Protein AF-A0A1C1CFZ8-F1 (afdb_monomer_lite)

Foldseek 3Di:
DDPPCVVPPDPCVQLDADQDPDQVVDPPSASQQRCDRHVPDQGRQCDCSHVPVVLCPCPHVNVVPCCVVPELCHCPHVNVVLCDCPHVNNVVVCVSSVHDSPDDDPRD

pLDDT: mean 71.97, std 14.38, range [35.69, 91.81]

Secondary structure (DSSP, 8-state):
----GGGG----GGG--PPPS-GGG-SSS-HHHH---STT-SS-TTSTTSTTGGGSSTTSTTTHHHHHH-STTSTTSTTHHHHSTTSHHHHHHHHHTT--TT------

Sequence (108 aa):
MTPNITKGQTDTSKFTGEGPASKDAHPNKNPVQEYNPAPGAKAPVLSSDGAIGKQFTADGSIGSIPQSIGGPLDQNGVIGHAFKEDGAIGGTMNKVLGHTPGDKPTNG

Organism: NCBI:txid86049

Structure (mmCIF, N/CA/C/O backbone):
data_AF-A0A1C1CFZ8-F1
#
_entry.id   AF-A0A1C1CFZ8-F1
#
loop_
_atom_site.group_PDB
_atom_site.id
_atom_site.type_symbol
_atom_site.label_atom_id
_atom_site.label_alt_id
_atom_site.label_comp_id
_atom_site.label_asym_id
_atom_site.label_entity_id
_atom_site.label_seq_id
_atom_site.pdbx_PDB_ins_code
_atom_site.Cartn_x
_atom_site.Cartn_y
_atom_site.Cartn_z
_atom_site.occupancy
_atom_site.B_iso_or_equiv
_atom_site.auth_seq_id
_atom_site.auth_comp_id
_atom_site.auth_asym_id
_atom_site.auth_atom_id
_atom_site.pdbx_PDB_model_num
ATOM 1 N N . MET A 1 1 ? 7.221 -30.745 18.774 1.00 57.25 1 MET A N 1
ATOM 2 C CA . MET A 1 1 ? 7.949 -30.161 17.628 1.00 57.25 1 MET A CA 1
ATOM 3 C C . MET A 1 1 ? 7.898 -28.650 17.774 1.00 57.25 1 MET A C 1
ATOM 5 O O . MET A 1 1 ? 6.807 -28.102 17.729 1.00 57.25 1 MET A O 1
ATOM 9 N N . THR A 1 2 ? 9.020 -27.982 18.030 1.00 61.19 2 THR A N 1
ATOM 10 C CA . THR A 1 2 ? 9.096 -26.514 17.971 1.00 61.19 2 THR A CA 1
ATOM 11 C C . THR A 1 2 ? 9.385 -26.102 16.524 1.00 61.19 2 THR A C 1
ATOM 13 O O . THR A 1 2 ? 10.325 -26.637 15.929 1.00 61.19 2 THR A O 1
ATOM 16 N N . PRO A 1 3 ? 8.597 -25.203 15.907 1.00 59.00 3 PRO A N 1
ATOM 17 C CA . PRO A 1 3 ? 8.944 -24.674 14.596 1.00 59.00 3 PRO A CA 1
ATOM 18 C C . PRO A 1 3 ? 10.235 -23.859 14.725 1.00 59.00 3 PRO A C 1
ATOM 20 O O . PRO A 1 3 ? 10.346 -22.958 15.553 1.00 59.00 3 PRO A O 1
ATOM 23 N N . ASN A 1 4 ? 11.238 -24.211 13.924 1.00 63.09 4 ASN A N 1
ATOM 24 C CA . ASN A 1 4 ? 12.510 -23.502 13.878 1.00 63.09 4 ASN A CA 1
ATOM 25 C C . ASN A 1 4 ? 12.326 -22.217 13.049 1.00 63.09 4 ASN A C 1
ATOM 27 O O . ASN A 1 4 ? 12.495 -22.236 11.829 1.00 63.09 4 ASN A O 1
ATOM 31 N N . ILE A 1 5 ? 11.914 -21.126 13.705 1.00 69.50 5 ILE A N 1
ATOM 32 C CA . ILE A 1 5 ? 11.579 -19.833 13.070 1.00 69.50 5 ILE A CA 1
ATOM 33 C C . ILE A 1 5 ? 12.782 -19.220 12.327 1.00 69.50 5 ILE A C 1
ATOM 35 O O . ILE A 1 5 ? 12.615 -18.449 11.385 1.00 69.50 5 ILE A O 1
ATOM 39 N N . THR A 1 6 ? 14.006 -19.627 12.661 1.00 61.56 6 THR A N 1
ATOM 40 C CA . THR A 1 6 ? 15.247 -19.073 12.102 1.00 61.56 6 THR A CA 1
ATOM 41 C C . THR A 1 6 ? 15.469 -19.390 10.618 1.00 61.56 6 THR A C 1
ATOM 43 O O . THR A 1 6 ? 16.285 -18.737 9.977 1.00 61.56 6 THR A O 1
ATOM 46 N N . LYS A 1 7 ? 14.753 -20.361 10.029 1.00 59.19 7 LYS A N 1
ATOM 47 C CA . LYS A 1 7 ? 14.883 -20.688 8.591 1.00 59.19 7 LYS A CA 1
ATOM 48 C C . LYS A 1 7 ? 14.057 -19.787 7.667 1.00 59.19 7 LYS A C 1
ATOM 50 O O . LYS A 1 7 ? 14.195 -19.890 6.454 1.00 59.19 7 LYS A O 1
ATOM 55 N N . GLY A 1 8 ? 13.209 -18.922 8.222 1.00 63.69 8 GLY A N 1
ATOM 56 C CA . GLY A 1 8 ? 12.341 -18.027 7.455 1.00 63.69 8 GLY A CA 1
ATOM 57 C C . GLY A 1 8 ? 12.943 -16.657 7.155 1.00 63.69 8 GLY A C 1
ATOM 58 O O . GLY A 1 8 ? 12.194 -15.769 6.751 1.00 63.69 8 GLY A O 1
ATOM 59 N N . GLN A 1 9 ? 14.247 -16.441 7.388 1.00 57.84 9 GLN A N 1
ATOM 60 C CA . GLN A 1 9 ? 14.857 -15.144 7.105 1.00 57.84 9 GLN A CA 1
ATOM 61 C C . GLN A 1 9 ? 14.769 -14.884 5.598 1.00 57.84 9 GLN A C 1
ATOM 63 O O . GLN A 1 9 ? 15.498 -15.462 4.795 1.00 57.84 9 GLN A O 1
ATOM 68 N N . THR A 1 10 ? 13.807 -14.049 5.215 1.00 66.25 10 THR A N 1
ATOM 69 C CA . THR A 1 10 ? 13.636 -13.627 3.832 1.00 66.25 10 THR A CA 1
ATOM 70 C C . THR A 1 10 ? 14.832 -12.760 3.496 1.00 66.25 10 THR A C 1
ATOM 72 O O . THR A 1 10 ? 15.029 -11.717 4.111 1.00 66.25 10 THR A O 1
ATOM 75 N N . ASP A 1 11 ? 15.649 -13.205 2.548 1.00 70.94 11 ASP A N 1
ATOM 76 C CA . ASP A 1 11 ? 16.769 -12.411 2.071 1.00 70.94 11 ASP A CA 1
ATOM 77 C C . ASP A 1 11 ? 16.249 -11.126 1.404 1.00 70.94 11 ASP A C 1
ATOM 79 O O . ASP A 1 11 ? 15.652 -11.149 0.315 1.00 70.94 11 ASP A O 1
ATOM 83 N N . THR A 1 12 ? 16.447 -10.002 2.093 1.00 67.62 12 THR A N 1
ATOM 84 C CA . THR A 1 12 ? 16.087 -8.664 1.626 1.00 67.62 12 THR A CA 1
ATOM 85 C C . THR A 1 12 ? 17.253 -7.920 0.988 1.00 67.62 12 THR A C 1
ATOM 87 O O . THR A 1 12 ? 17.047 -6.803 0.523 1.00 67.62 12 THR A O 1
ATOM 90 N N . SER A 1 13 ? 18.449 -8.516 0.902 1.00 70.12 13 SER A N 1
ATOM 91 C CA . SER A 1 13 ? 19.635 -7.851 0.341 1.00 70.12 13 SER A CA 1
ATOM 92 C C . SER A 1 13 ? 19.435 -7.433 -1.119 1.00 70.12 13 SER A C 1
ATOM 94 O O . SER A 1 13 ? 19.844 -6.350 -1.519 1.00 70.12 13 SER A O 1
ATOM 96 N N . LYS A 1 14 ? 18.667 -8.203 -1.901 1.00 64.44 14 LYS A N 1
ATOM 97 C CA . LYS A 1 14 ? 18.247 -7.813 -3.264 1.00 64.44 14 LYS A CA 1
ATOM 98 C C . LYS A 1 14 ? 17.380 -6.546 -3.334 1.00 64.44 14 LYS A C 1
ATOM 100 O O . LYS A 1 14 ? 17.136 -6.037 -4.423 1.00 64.44 14 LYS A O 1
ATOM 105 N N . PHE A 1 15 ? 16.863 -6.079 -2.198 1.00 63.41 15 PHE A N 1
ATOM 106 C CA . PHE A 1 15 ? 16.098 -4.838 -2.071 1.00 63.41 15 PHE A CA 1
ATOM 107 C C . PHE A 1 15 ? 16.895 -3.722 -1.384 1.00 63.41 15 PHE A C 1
ATOM 109 O O . PHE A 1 15 ? 16.379 -2.616 -1.263 1.00 63.41 15 PHE A O 1
ATOM 116 N N . THR A 1 16 ? 18.123 -3.978 -0.925 1.00 56.62 16 THR A N 1
ATOM 117 C CA . THR A 1 16 ? 19.046 -2.916 -0.520 1.00 56.62 16 THR A CA 1
ATOM 118 C C . THR A 1 16 ? 19.837 -2.502 -1.748 1.00 56.62 16 THR A C 1
ATOM 120 O O . THR A 1 16 ? 20.593 -3.296 -2.297 1.00 56.62 16 THR A O 1
ATOM 123 N N . GLY A 1 17 ? 19.655 -1.274 -2.200 1.00 57.81 17 GLY A N 1
ATOM 124 C CA . GLY A 1 17 ? 20.439 -0.696 -3.285 1.00 57.81 17 GLY A CA 1
ATOM 125 C C . GLY A 1 17 ? 20.757 0.751 -2.978 1.00 57.81 17 GLY A C 1
ATOM 126 O O . GLY A 1 17 ? 20.114 1.371 -2.122 1.00 57.81 17 GLY A O 1
ATOM 127 N N . GLU A 1 18 ? 21.792 1.259 -3.634 1.00 55.78 18 GLU A N 1
ATOM 128 C CA . GLU A 1 18 ? 22.166 2.664 -3.548 1.00 55.78 18 GLU A CA 1
ATOM 129 C C . GLU A 1 18 ? 21.040 3.511 -4.149 1.00 55.78 18 GLU A C 1
ATOM 131 O O . GLU A 1 18 ? 20.557 3.241 -5.249 1.00 55.78 18 GLU A O 1
ATOM 136 N N . GLY A 1 19 ? 20.579 4.519 -3.403 1.00 54.94 19 GLY A N 1
ATOM 137 C CA . GLY A 1 19 ? 19.702 5.540 -3.971 1.00 54.94 19 GLY A CA 1
ATOM 138 C C . GLY A 1 19 ? 20.411 6.275 -5.120 1.00 54.94 19 GLY A C 1
ATOM 139 O O . GLY A 1 19 ? 21.642 6.256 -5.187 1.00 54.94 19 GLY A O 1
ATOM 140 N N . PRO A 1 20 ? 19.671 6.923 -6.035 1.00 51.28 20 PRO A N 1
ATOM 141 C CA . PRO A 1 20 ? 20.281 7.628 -7.157 1.00 51.28 20 PRO A CA 1
ATOM 142 C C . PRO A 1 20 ? 21.294 8.681 -6.680 1.00 51.28 20 PRO A C 1
ATOM 144 O O . PRO A 1 20 ? 21.079 9.390 -5.697 1.00 51.28 20 PRO A O 1
ATOM 147 N N . ALA A 1 21 ? 22.419 8.769 -7.394 1.00 56.31 21 ALA A N 1
ATOM 148 C CA . ALA A 1 21 ? 23.623 9.468 -6.943 1.00 56.31 21 ALA A CA 1
ATOM 149 C C . ALA A 1 21 ? 23.507 11.005 -6.874 1.00 56.31 21 ALA A C 1
ATOM 151 O O . ALA A 1 21 ? 24.442 11.657 -6.409 1.00 56.31 21 ALA A O 1
ATOM 152 N N . SER A 1 22 ? 22.426 11.628 -7.362 1.00 53.34 22 SER A N 1
ATOM 153 C CA . SER A 1 22 ? 22.312 13.094 -7.413 1.00 53.34 22 SER A CA 1
ATOM 154 C C . SER A 1 22 ? 20.885 13.608 -7.585 1.00 53.34 22 SER A C 1
ATOM 156 O O . SER A 1 22 ? 20.097 13.023 -8.318 1.00 53.34 22 SER A O 1
ATOM 158 N N . LYS A 1 23 ? 20.631 14.782 -6.983 1.00 54.12 23 LYS A N 1
ATOM 159 C CA . LYS A 1 23 ? 19.359 15.536 -6.919 1.00 54.12 23 LYS A CA 1
ATOM 160 C C . LYS A 1 23 ? 18.719 15.830 -8.286 1.00 54.12 23 LYS A C 1
ATOM 162 O O . LYS A 1 23 ? 17.503 15.952 -8.362 1.00 54.12 23 LYS A O 1
ATOM 167 N N . ASP A 1 24 ? 19.523 15.924 -9.343 1.00 56.66 24 ASP A N 1
ATOM 168 C CA . ASP A 1 24 ? 19.055 16.229 -10.704 1.00 56.66 24 ASP A CA 1
ATOM 169 C C . ASP A 1 24 ? 18.432 15.017 -11.413 1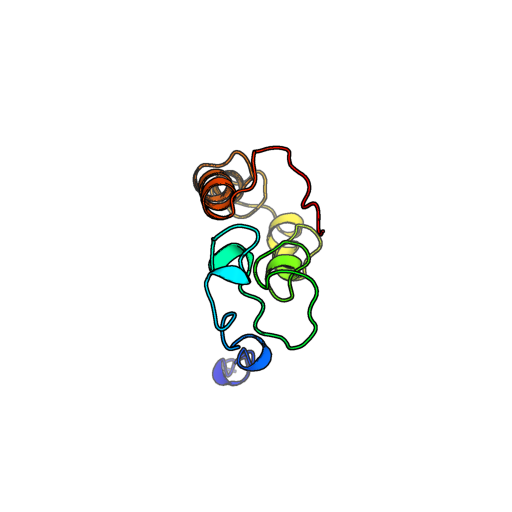.00 56.66 24 ASP A C 1
ATOM 171 O O . ASP A 1 24 ? 17.664 15.184 -12.356 1.00 56.66 24 ASP A O 1
ATOM 175 N N . ALA A 1 25 ? 18.706 13.798 -10.935 1.00 56.81 25 ALA A N 1
ATOM 176 C CA . ALA A 1 25 ? 18.064 12.576 -11.418 1.00 56.81 25 ALA A CA 1
ATOM 177 C C . ALA A 1 25 ? 16.672 12.348 -10.804 1.00 56.81 25 ALA A C 1
ATOM 179 O O . ALA A 1 25 ? 16.068 11.313 -11.075 1.00 56.81 25 ALA A O 1
ATOM 180 N N . HIS A 1 26 ? 16.180 13.291 -9.986 1.00 55.59 26 HIS A N 1
ATOM 181 C CA . HIS A 1 26 ? 14.923 13.158 -9.265 1.00 55.59 26 HIS A CA 1
ATOM 182 C C . HIS A 1 26 ? 13.762 13.882 -9.970 1.00 55.59 26 HIS A C 1
ATOM 184 O O . HIS A 1 26 ? 13.533 15.062 -9.678 1.00 55.59 26 HIS A O 1
ATOM 190 N N . PRO A 1 27 ? 12.989 13.237 -10.874 1.00 58.31 27 PRO A N 1
ATOM 191 C CA . PRO A 1 27 ? 11.831 13.876 -11.506 1.00 58.31 27 PRO A CA 1
ATOM 192 C C . PRO A 1 27 ? 10.777 14.313 -10.481 1.00 58.31 27 PRO A C 1
ATOM 194 O O . PRO A 1 27 ? 10.050 15.275 -10.726 1.00 58.31 27 PRO A O 1
ATOM 197 N N . ASN A 1 28 ? 10.713 13.653 -9.320 1.00 62.62 28 ASN A N 1
ATOM 198 C CA . ASN A 1 28 ? 9.806 14.017 -8.241 1.00 62.62 28 ASN A CA 1
ATOM 199 C C . ASN A 1 28 ? 10.476 14.882 -7.154 1.00 62.62 28 ASN A C 1
ATOM 201 O O . ASN A 1 28 ? 9.793 15.612 -6.440 1.00 62.62 28 ASN A O 1
ATOM 205 N N . LYS A 1 29 ? 11.809 14.853 -7.032 1.00 63.25 29 LYS A N 1
ATOM 206 C CA . LYS A 1 29 ? 12.554 15.402 -5.876 1.00 63.25 29 LYS A CA 1
ATOM 207 C C . LYS A 1 29 ? 12.213 14.700 -4.557 1.00 63.25 29 LYS A C 1
ATOM 209 O O . LYS A 1 29 ? 12.426 15.271 -3.486 1.00 63.25 29 LYS A O 1
ATOM 214 N N . ASN A 1 30 ? 11.737 13.456 -4.620 1.00 68.25 30 ASN A N 1
ATOM 215 C CA . ASN A 1 30 ? 11.478 12.627 -3.449 1.00 68.25 30 ASN A CA 1
ATOM 216 C C . ASN A 1 30 ? 12.284 11.328 -3.528 1.00 68.25 30 ASN A C 1
ATOM 218 O O . ASN A 1 30 ? 11.994 10.473 -4.370 1.00 68.25 30 ASN A O 1
ATOM 222 N N . PRO A 1 31 ? 13.254 11.122 -2.622 1.00 66.88 31 PRO A N 1
ATOM 223 C CA . PRO A 1 31 ? 14.070 9.918 -2.636 1.00 66.88 31 PRO A CA 1
ATOM 224 C C . PRO A 1 31 ? 13.250 8.647 -2.394 1.00 66.88 31 PRO A C 1
ATOM 226 O O . PRO A 1 31 ? 13.669 7.589 -2.839 1.00 66.88 31 PRO A O 1
ATOM 229 N N . VAL A 1 32 ? 12.086 8.717 -1.733 1.00 70.50 32 VAL A N 1
ATOM 230 C CA . VAL A 1 32 ? 11.240 7.540 -1.460 1.00 70.50 32 VAL A CA 1
ATOM 231 C C . VAL A 1 32 ? 10.508 7.077 -2.719 1.00 70.50 32 VAL A C 1
ATOM 233 O O . VAL A 1 32 ? 10.470 5.882 -3.003 1.00 70.50 32 VAL A O 1
ATOM 236 N N . GLN A 1 33 ? 9.967 8.018 -3.497 1.00 68.62 33 GLN A N 1
ATOM 237 C CA . GLN A 1 33 ? 9.304 7.723 -4.772 1.00 68.62 33 GLN A CA 1
ATOM 238 C C . GLN A 1 33 ? 10.252 7.268 -5.855 1.00 68.62 33 GLN A C 1
ATOM 240 O O . GLN A 1 33 ? 9.799 6.789 -6.875 1.00 68.62 33 GLN A O 1
ATOM 245 N N . GLU A 1 34 ? 11.545 7.442 -5.674 1.00 66.38 34 GLU A N 1
ATOM 246 C CA . GLU A 1 34 ? 12.525 7.083 -6.687 1.00 66.38 34 GLU A CA 1
ATOM 247 C C . GLU A 1 34 ? 13.474 6.008 -6.181 1.00 66.38 34 GLU A C 1
ATOM 249 O O . GLU A 1 34 ? 14.350 5.560 -6.921 1.00 66.38 34 GLU A O 1
ATOM 254 N N . TYR A 1 35 ? 13.291 5.566 -4.929 1.00 70.31 35 TYR A N 1
ATOM 255 C CA . TYR A 1 35 ? 14.083 4.502 -4.351 1.00 70.31 35 TYR A CA 1
ATOM 256 C C . TYR A 1 35 ? 13.824 3.222 -5.129 1.00 70.31 35 TYR A C 1
ATOM 258 O O . TYR A 1 35 ? 12.831 2.510 -4.941 1.00 70.31 35 TYR A O 1
ATOM 266 N N . ASN A 1 36 ? 14.747 2.948 -6.032 1.00 70.50 36 ASN A N 1
ATOM 267 C CA . ASN A 1 36 ? 14.757 1.764 -6.838 1.00 70.50 36 ASN A CA 1
ATOM 268 C C . ASN A 1 36 ? 16.138 1.110 -6.715 1.00 70.50 36 ASN A C 1
ATOM 270 O O . ASN A 1 36 ? 17.058 1.442 -7.459 1.00 70.50 36 ASN A O 1
ATOM 274 N N . PRO A 1 37 ? 16.293 0.197 -5.749 1.00 65.19 37 PRO A N 1
ATOM 275 C CA . PRO A 1 37 ? 17.570 -0.413 -5.425 1.00 65.19 37 PRO A CA 1
ATOM 276 C C . PRO A 1 37 ? 18.058 -1.393 -6.498 1.00 65.19 37 PRO A C 1
ATOM 278 O O . PRO A 1 37 ? 19.243 -1.712 -6.546 1.00 65.19 37 PRO A O 1
ATOM 281 N N . ALA A 1 38 ? 17.153 -1.912 -7.332 1.00 62.81 38 ALA A N 1
ATOM 282 C CA . ALA A 1 38 ? 17.481 -2.929 -8.316 1.00 62.81 38 ALA A CA 1
ATOM 283 C C . ALA A 1 38 ? 17.981 -2.277 -9.621 1.00 62.81 38 ALA A C 1
ATOM 285 O O . ALA A 1 38 ? 17.231 -1.516 -10.245 1.00 62.81 38 ALA A O 1
ATOM 286 N N . PRO A 1 39 ? 19.198 -2.607 -10.097 1.00 61.28 39 PRO A N 1
ATOM 287 C CA . PRO A 1 39 ? 19.689 -2.137 -11.388 1.00 61.28 39 PRO A CA 1
ATOM 288 C C . PRO A 1 39 ? 18.696 -2.472 -12.512 1.00 61.28 39 PRO A C 1
ATOM 290 O O . PRO A 1 39 ? 18.340 -3.631 -12.716 1.00 61.28 39 PRO A O 1
ATOM 293 N N . GLY A 1 40 ? 18.223 -1.455 -13.236 1.00 63.97 40 GLY A N 1
ATOM 294 C CA . GLY A 1 40 ? 17.320 -1.616 -14.383 1.00 63.97 40 GLY A CA 1
ATOM 295 C C . GLY A 1 40 ? 15.833 -1.810 -14.061 1.00 63.97 40 GLY A C 1
ATOM 296 O O . GLY A 1 40 ? 15.029 -1.892 -14.994 1.00 63.97 40 GLY A O 1
ATOM 297 N N . ALA A 1 41 ? 15.432 -1.851 -12.787 1.00 64.31 41 ALA A N 1
ATOM 298 C CA . ALA A 1 41 ? 14.011 -1.845 -12.447 1.00 64.31 41 ALA A CA 1
ATOM 299 C C . ALA A 1 41 ? 13.345 -0.534 -12.914 1.00 64.31 41 ALA A C 1
ATOM 301 O O . ALA A 1 41 ? 13.980 0.515 -12.990 1.00 64.31 41 ALA A O 1
ATOM 302 N N . LYS A 1 42 ? 12.068 -0.617 -13.292 1.00 68.44 42 LYS A N 1
ATOM 303 C CA . LYS A 1 42 ? 11.309 0.495 -13.894 1.00 68.44 42 LYS A CA 1
ATOM 304 C C . LYS A 1 42 ? 10.383 1.200 -12.914 1.00 68.44 42 LYS A C 1
ATOM 306 O O . LYS A 1 42 ? 9.730 2.158 -13.297 1.00 68.44 42 LYS A O 1
ATOM 311 N N . ALA A 1 43 ? 10.268 0.678 -11.698 1.00 72.56 43 ALA A N 1
ATOM 312 C CA . ALA A 1 43 ? 9.313 1.149 -10.717 1.00 72.56 43 ALA A CA 1
ATOM 313 C C . ALA A 1 43 ? 9.985 1.260 -9.340 1.00 72.56 43 ALA A C 1
ATOM 315 O O . ALA A 1 43 ? 10.840 0.430 -9.012 1.00 72.56 43 ALA A O 1
ATOM 316 N N . PRO A 1 44 ? 9.589 2.242 -8.519 1.00 76.25 44 PRO A N 1
ATOM 317 C CA . PRO A 1 44 ? 10.082 2.395 -7.150 1.00 76.25 44 PRO A CA 1
ATOM 318 C C . PRO A 1 44 ? 9.755 1.155 -6.321 1.00 76.25 44 PRO A C 1
ATOM 320 O O . PRO A 1 44 ? 8.669 0.591 -6.465 1.00 76.25 44 PRO A O 1
ATOM 323 N N . VAL A 1 45 ? 10.639 0.727 -5.419 1.00 79.62 45 VAL A N 1
ATOM 324 C CA . VAL A 1 45 ? 10.509 -0.575 -4.736 1.00 79.62 45 VAL A CA 1
ATOM 325 C C . VAL A 1 45 ? 9.220 -0.710 -3.915 1.00 79.62 45 VAL A C 1
ATOM 327 O O . VAL A 1 45 ? 8.664 -1.808 -3.831 1.00 79.62 45 VAL A O 1
ATOM 330 N N . LEU A 1 46 ? 8.745 0.403 -3.344 1.00 78.75 46 LEU A N 1
ATOM 331 C CA . LEU A 1 46 ? 7.537 0.493 -2.516 1.00 78.75 46 LEU A CA 1
ATOM 332 C C . LEU A 1 46 ? 6.268 0.818 -3.316 1.00 78.75 46 LEU A C 1
ATOM 334 O O . LEU A 1 46 ? 5.180 0.756 -2.754 1.00 78.75 46 LEU A O 1
ATOM 338 N N . SER A 1 47 ? 6.387 1.158 -4.603 1.00 77.19 47 SER A N 1
ATOM 339 C CA . SER A 1 47 ? 5.214 1.372 -5.457 1.00 77.19 47 SER A CA 1
ATOM 340 C C . SER A 1 47 ? 4.452 0.064 -5.683 1.00 77.19 47 SER A C 1
ATOM 342 O O . SER A 1 47 ? 5.024 -1.020 -5.552 1.00 77.19 47 SER A O 1
ATOM 344 N N . SER A 1 48 ? 3.181 0.146 -6.081 1.00 81.12 48 SER A N 1
ATOM 345 C CA . SER A 1 48 ? 2.362 -1.037 -6.387 1.00 81.12 48 SER A CA 1
ATOM 346 C C . SER A 1 48 ? 2.933 -1.907 -7.518 1.00 81.12 48 SER A C 1
ATOM 348 O O . SER A 1 48 ? 2.701 -3.111 -7.523 1.00 81.12 48 SER A O 1
ATOM 350 N N . ASP A 1 49 ? 3.739 -1.330 -8.418 1.00 78.44 49 ASP A N 1
ATOM 351 C CA . ASP A 1 49 ? 4.485 -2.050 -9.467 1.00 78.44 49 AS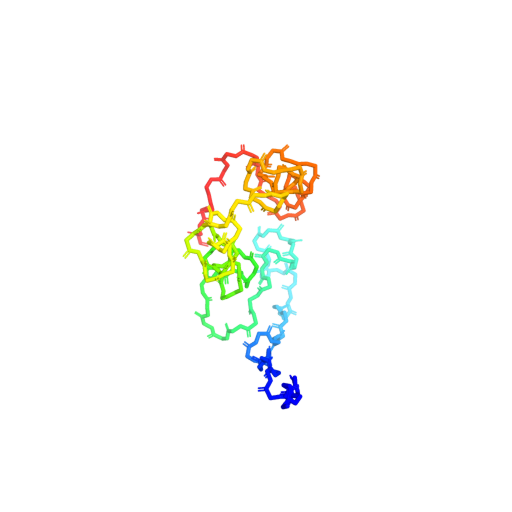P A CA 1
ATOM 352 C C . ASP A 1 49 ? 5.900 -2.471 -9.014 1.00 78.44 49 ASP A C 1
ATOM 354 O O . ASP A 1 49 ? 6.635 -3.177 -9.710 1.00 78.44 49 ASP A O 1
ATOM 358 N N . GLY A 1 50 ? 6.300 -2.026 -7.826 1.00 81.50 50 GLY A N 1
ATOM 359 C CA . GLY A 1 50 ? 7.593 -2.258 -7.213 1.00 81.50 50 GLY A CA 1
ATOM 360 C C . GLY A 1 50 ? 7.776 -3.680 -6.709 1.00 81.50 50 GLY A C 1
ATOM 361 O O . GLY A 1 50 ? 6.835 -4.441 -6.478 1.00 81.50 50 GLY A O 1
ATOM 362 N N . ALA A 1 51 ? 9.034 -4.056 -6.480 1.00 81.81 51 ALA A N 1
ATOM 363 C CA . ALA A 1 51 ? 9.356 -5.414 -6.068 1.00 81.81 51 ALA A CA 1
ATOM 364 C C . ALA A 1 51 ? 8.732 -5.804 -4.711 1.00 81.81 51 ALA A C 1
ATOM 366 O O . ALA A 1 51 ? 8.347 -6.972 -4.565 1.00 81.81 51 ALA A O 1
ATOM 367 N N . ILE A 1 52 ? 8.610 -4.840 -3.784 1.00 82.81 52 ILE A N 1
ATOM 368 C CA . ILE A 1 52 ? 7.979 -4.990 -2.464 1.00 82.81 52 ILE A CA 1
ATOM 369 C C . ILE A 1 52 ? 6.505 -4.589 -2.525 1.00 82.81 52 ILE A C 1
ATOM 371 O O . ILE A 1 52 ? 5.663 -5.384 -2.111 1.00 82.81 52 ILE A O 1
ATOM 375 N N . GLY A 1 53 ? 6.176 -3.405 -3.054 1.00 82.75 53 GLY A N 1
ATOM 376 C CA . GLY A 1 53 ? 4.799 -2.899 -3.008 1.00 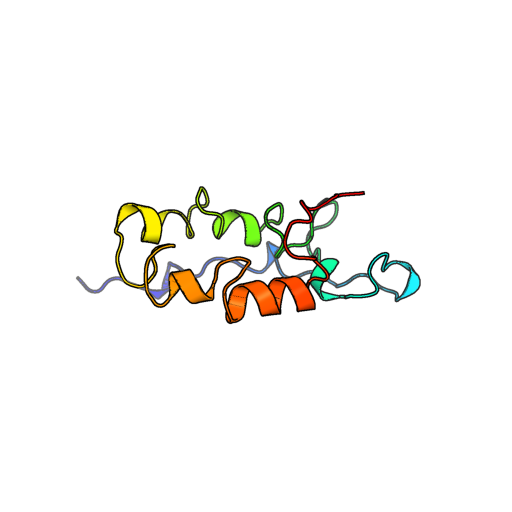82.75 53 GLY A CA 1
ATOM 377 C C . GLY A 1 53 ? 3.788 -3.811 -3.712 1.00 82.75 53 GLY A C 1
ATOM 378 O O . GLY A 1 53 ? 2.695 -4.009 -3.185 1.00 82.75 53 GLY A O 1
ATOM 379 N N . LYS A 1 54 ? 4.183 -4.523 -4.780 1.00 85.00 54 LYS A N 1
ATOM 380 C CA . LYS A 1 54 ? 3.324 -5.525 -5.442 1.00 85.00 54 LYS A CA 1
ATOM 381 C C . LYS A 1 54 ? 2.879 -6.692 -4.555 1.00 85.00 54 LYS A C 1
ATOM 383 O O . LYS A 1 54 ? 1.917 -7.372 -4.878 1.00 85.00 54 LYS A O 1
ATOM 388 N N . GLN A 1 55 ? 3.597 -6.989 -3.470 1.00 86.00 55 GLN A N 1
ATOM 389 C CA . GLN A 1 55 ? 3.201 -8.057 -2.541 1.00 86.00 55 GLN A CA 1
ATOM 390 C C . GLN A 1 55 ? 2.107 -7.599 -1.571 1.00 86.00 55 GLN A C 1
ATOM 392 O O . GLN A 1 55 ? 1.393 -8.441 -1.028 1.00 86.00 55 GLN A O 1
ATOM 397 N N . PHE A 1 56 ? 1.976 -6.285 -1.371 1.00 86.94 56 PHE A N 1
ATOM 398 C CA . PHE A 1 56 ? 0.993 -5.653 -0.492 1.00 86.94 56 PHE A CA 1
ATOM 399 C C . PHE A 1 56 ? -0.274 -5.197 -1.228 1.00 86.94 56 PHE A C 1
ATOM 401 O O . PHE A 1 56 ? -1.200 -4.712 -0.583 1.00 86.94 56 PHE A O 1
ATOM 408 N N . THR A 1 57 ? -0.348 -5.366 -2.552 1.00 85.00 57 THR A N 1
ATOM 409 C CA . THR A 1 57 ? -1.601 -5.178 -3.295 1.00 85.00 57 THR A CA 1
ATOM 410 C C . THR A 1 57 ? -2.620 -6.246 -2.892 1.00 85.00 57 THR A C 1
ATOM 412 O O . THR A 1 57 ? -2.250 -7.296 -2.364 1.00 85.00 57 THR A O 1
ATOM 415 N N . ALA A 1 58 ? -3.908 -6.002 -3.154 1.00 82.81 58 ALA A N 1
ATOM 416 C CA . ALA A 1 58 ? -4.978 -6.950 -2.826 1.00 82.81 58 ALA A CA 1
ATOM 417 C C . ALA A 1 58 ? -4.767 -8.342 -3.459 1.00 82.81 58 ALA A C 1
ATOM 419 O O . ALA A 1 58 ? -5.109 -9.346 -2.842 1.00 82.81 58 ALA A O 1
ATOM 420 N N . ASP A 1 59 ? -4.135 -8.396 -4.636 1.00 83.38 59 ASP A N 1
ATOM 421 C CA . ASP A 1 59 ? -3.771 -9.636 -5.339 1.00 83.38 59 ASP A CA 1
ATOM 422 C C . ASP A 1 59 ? -2.380 -10.178 -4.953 1.00 83.38 59 ASP A C 1
ATOM 424 O O . ASP A 1 59 ? -1.967 -11.254 -5.389 1.00 83.38 59 ASP A O 1
ATOM 428 N N . GLY A 1 60 ? -1.616 -9.428 -4.160 1.00 86.06 60 GLY A N 1
ATOM 429 C CA . GLY A 1 60 ? -0.271 -9.791 -3.736 1.00 86.06 60 GLY A CA 1
ATOM 430 C C . GLY A 1 60 ? -0.268 -10.901 -2.686 1.00 86.06 60 GLY A C 1
ATOM 431 O O . GLY A 1 60 ? -1.240 -11.107 -1.957 1.00 86.06 60 GLY A O 1
ATOM 432 N N . SER A 1 61 ? 0.857 -11.610 -2.547 1.00 88.00 61 SER A N 1
ATOM 433 C CA . SER A 1 61 ? 0.947 -12.765 -1.634 1.00 88.00 61 SER A CA 1
ATOM 434 C C . SER A 1 61 ? 0.732 -12.398 -0.161 1.00 88.00 61 SER A C 1
ATOM 436 O O . SER A 1 61 ? 0.396 -13.271 0.630 1.00 88.00 61 SER A O 1
ATOM 438 N N . ILE A 1 62 ? 0.957 -11.134 0.221 1.00 86.06 62 ILE A N 1
ATOM 439 C CA . ILE A 1 62 ? 0.738 -10.632 1.585 1.00 86.06 62 ILE A CA 1
ATOM 440 C C . ILE A 1 62 ? -0.628 -9.949 1.676 1.00 86.06 62 ILE A C 1
ATOM 442 O O . ILE A 1 62 ? -1.390 -10.236 2.598 1.00 86.06 62 ILE A O 1
ATOM 446 N N . GLY A 1 63 ? -0.954 -9.070 0.723 1.00 85.00 63 GLY A N 1
ATOM 447 C CA . GLY A 1 63 ? -2.196 -8.294 0.750 1.00 85.00 63 GLY A CA 1
ATOM 448 C C . GLY A 1 63 ? -3.467 -9.121 0.534 1.00 85.00 63 GLY A C 1
ATOM 449 O O . GLY A 1 63 ? -4.516 -8.737 1.044 1.00 85.00 63 GLY A O 1
ATOM 450 N N . SER A 1 64 ? -3.382 -10.288 -0.112 1.00 89.06 64 SER A N 1
ATOM 451 C CA . SER A 1 64 ? -4.522 -11.206 -0.308 1.00 89.06 64 SER A CA 1
ATOM 452 C C . SER A 1 64 ? -4.913 -12.005 0.943 1.00 89.06 64 SER A C 1
ATOM 454 O O . SER A 1 64 ? -6.051 -12.476 1.049 1.00 89.06 64 SER A O 1
ATOM 456 N N . ILE A 1 65 ? -4.007 -12.152 1.919 1.00 88.56 65 ILE A N 1
ATOM 457 C CA . ILE A 1 65 ? -4.251 -12.969 3.119 1.00 88.56 65 ILE A CA 1
ATOM 458 C C . ILE A 1 65 ? -5.382 -12.367 3.972 1.00 88.56 65 ILE A C 1
ATOM 460 O O . ILE A 1 65 ? -6.340 -13.091 4.262 1.00 88.56 65 ILE A O 1
ATOM 464 N N . PRO A 1 66 ? -5.352 -11.066 4.343 1.00 85.75 66 PRO A N 1
ATOM 465 C CA . PRO A 1 66 ? -6.447 -10.458 5.094 1.00 85.75 66 PRO A CA 1
ATOM 466 C C . PRO A 1 66 ? -7.773 -10.434 4.330 1.00 85.75 66 PRO A C 1
ATOM 468 O O . PRO A 1 66 ? -8.814 -10.539 4.962 1.00 85.75 66 PRO A O 1
ATOM 471 N N . GLN A 1 67 ? -7.744 -10.349 2.995 1.00 84.50 67 GLN A N 1
ATOM 472 C CA . GLN A 1 67 ? -8.958 -10.374 2.163 1.00 84.50 67 GLN A CA 1
ATOM 473 C C . GLN A 1 67 ? -9.647 -11.741 2.201 1.00 84.50 67 GLN A C 1
ATOM 475 O O . GLN A 1 67 ? -10.869 -11.837 2.204 1.00 84.50 67 GLN A O 1
ATOM 480 N N . SER A 1 68 ? -8.850 -12.810 2.251 1.00 84.69 68 SER A N 1
ATOM 481 C CA . SER A 1 68 ? -9.355 -14.185 2.265 1.00 84.69 68 SER A CA 1
ATOM 482 C C . SER A 1 68 ? -9.873 -14.604 3.642 1.00 84.69 68 SER A C 1
ATOM 484 O O . SER A 1 68 ? -10.853 -15.338 3.741 1.00 84.69 68 SER A O 1
ATOM 486 N N . ILE A 1 69 ? -9.199 -14.166 4.710 1.00 87.50 69 ILE A N 1
ATOM 487 C CA . ILE A 1 69 ? -9.550 -14.512 6.099 1.00 87.50 69 ILE A CA 1
ATOM 488 C C . ILE A 1 69 ? -10.612 -13.552 6.657 1.00 87.50 69 ILE A C 1
ATOM 490 O O . ILE A 1 69 ? -11.396 -13.927 7.530 1.00 87.50 69 ILE A O 1
ATOM 494 N N . GLY A 1 70 ? -10.649 -12.317 6.157 1.00 86.44 70 GLY A N 1
ATOM 495 C CA . GLY A 1 70 ? -11.416 -11.235 6.750 1.00 86.44 70 GLY A CA 1
ATOM 496 C C . GLY A 1 70 ? -10.805 -10.737 8.068 1.00 86.44 70 GLY A C 1
ATOM 497 O O . GLY A 1 70 ? -9.671 -11.051 8.442 1.00 86.44 70 GLY A O 1
ATOM 498 N N . GLY A 1 71 ? -11.593 -9.960 8.812 1.00 91.81 71 GLY A N 1
ATOM 499 C CA . GLY A 1 71 ? -11.239 -9.479 10.149 1.00 91.81 71 GLY A CA 1
ATOM 500 C C . GLY A 1 71 ? -10.631 -8.072 10.164 1.00 91.81 71 GLY A C 1
ATOM 501 O O . GLY A 1 71 ? -10.738 -7.336 9.188 1.00 91.81 71 GLY A O 1
ATOM 502 N N . PRO A 1 72 ? -10.004 -7.651 11.278 1.00 91.31 72 PRO A N 1
ATOM 503 C CA . PRO A 1 72 ? -9.548 -6.271 11.454 1.00 91.31 72 PRO A CA 1
ATOM 504 C C . PRO A 1 72 ? -8.556 -5.788 10.391 1.00 91.31 72 PRO A C 1
ATOM 506 O O . PRO A 1 72 ? -8.520 -4.593 10.114 1.00 91.31 72 PRO A O 1
ATOM 509 N N . LEU A 1 73 ? -7.764 -6.699 9.815 1.00 90.38 73 LEU A N 1
ATOM 510 C CA . LEU A 1 73 ? -6.758 -6.407 8.790 1.00 90.38 73 LEU A CA 1
ATOM 511 C C . LEU A 1 73 ? -7.323 -6.390 7.357 1.00 90.38 73 LEU A C 1
ATOM 513 O O . LEU A 1 73 ? -6.619 -5.946 6.454 1.00 90.38 73 LEU A O 1
ATOM 517 N N . ASP A 1 74 ? -8.548 -6.881 7.135 1.00 90.75 74 ASP A N 1
ATOM 518 C CA . ASP A 1 74 ? -9.223 -6.808 5.833 1.00 90.75 74 ASP A CA 1
ATOM 519 C C . ASP A 1 74 ? -9.427 -5.352 5.399 1.00 90.75 74 ASP A C 1
ATOM 521 O O . ASP A 1 74 ? -9.472 -4.455 6.241 1.00 90.75 74 ASP A O 1
ATOM 525 N N . GLN A 1 75 ? -9.637 -5.112 4.102 1.00 86.81 75 GLN A N 1
ATOM 526 C CA . GLN A 1 75 ? -9.907 -3.767 3.587 1.00 86.81 75 GLN A CA 1
ATOM 527 C C . GLN A 1 75 ? -11.108 -3.119 4.295 1.00 86.81 75 GLN A C 1
ATOM 529 O O . GLN A 1 75 ? -11.113 -1.913 4.507 1.00 86.81 75 GLN A O 1
ATOM 534 N N . ASN A 1 76 ? -12.107 -3.896 4.716 1.00 88.12 76 ASN A N 1
ATOM 535 C CA . ASN A 1 76 ? -13.268 -3.400 5.458 1.00 88.12 76 ASN A CA 1
ATOM 536 C C . ASN A 1 76 ? -13.100 -3.498 6.982 1.00 88.12 76 ASN A C 1
ATOM 538 O O . ASN A 1 76 ? -13.982 -3.081 7.732 1.00 88.12 76 ASN A O 1
ATOM 542 N N . GLY A 1 77 ? -11.983 -4.045 7.453 1.00 89.75 77 GLY A N 1
ATOM 543 C CA . GLY A 1 77 ? -11.631 -4.116 8.861 1.00 89.75 77 GLY A CA 1
ATOM 544 C C . GLY A 1 77 ? -11.160 -2.771 9.413 1.00 89.75 77 GLY A C 1
ATOM 545 O O . GLY A 1 77 ? -10.711 -1.892 8.683 1.00 89.75 77 GLY A O 1
ATOM 546 N N . VAL A 1 78 ? -11.221 -2.610 10.736 1.00 90.94 78 VAL A N 1
ATOM 547 C CA . VAL A 1 78 ? -10.840 -1.356 11.413 1.00 90.94 78 VAL A CA 1
ATOM 548 C C . VAL A 1 78 ? -9.380 -0.944 11.181 1.00 90.94 78 VAL A C 1
ATOM 550 O O . VAL A 1 78 ? -9.090 0.247 11.123 1.00 90.94 78 VAL A O 1
ATOM 553 N N . ILE A 1 79 ? -8.464 -1.909 11.031 1.00 89.00 79 ILE A N 1
ATOM 554 C CA . ILE A 1 79 ? -7.055 -1.642 10.717 1.00 89.00 79 ILE A CA 1
ATOM 555 C C . ILE A 1 79 ? -6.904 -1.449 9.211 1.00 89.00 79 ILE A C 1
ATOM 557 O O . ILE A 1 79 ? -6.335 -0.442 8.802 1.00 89.00 79 ILE A O 1
ATOM 561 N N . GLY A 1 80 ? -7.431 -2.350 8.376 1.00 87.75 80 GLY A N 1
ATOM 562 C CA . GLY A 1 80 ? -7.268 -2.224 6.924 1.00 87.75 80 GLY A CA 1
ATOM 563 C C . GLY A 1 80 ? -7.917 -0.963 6.343 1.00 87.75 80 GLY A C 1
ATOM 564 O O . GLY A 1 80 ? -7.345 -0.360 5.437 1.00 87.75 80 GLY A O 1
ATOM 565 N N . HIS A 1 81 ? -9.004 -0.456 6.937 1.00 90.56 81 HIS A N 1
ATOM 566 C CA . HIS A 1 81 ? -9.588 0.842 6.578 1.00 90.56 81 HIS A CA 1
ATOM 567 C C . HIS A 1 81 ? -8.609 2.011 6.776 1.00 90.56 81 HIS A C 1
ATOM 569 O O . HIS A 1 81 ? -8.636 2.977 6.017 1.00 90.56 81 HIS A O 1
ATOM 575 N N . ALA A 1 82 ? -7.714 1.951 7.767 1.00 89.12 82 ALA A N 1
ATOM 576 C CA . ALA A 1 82 ? -6.702 2.989 7.961 1.00 89.12 82 ALA A CA 1
ATOM 577 C C . ALA A 1 82 ? -5.631 2.983 6.854 1.00 89.12 82 ALA A C 1
ATOM 579 O O . ALA A 1 82 ? -5.036 4.027 6.586 1.00 89.12 82 ALA A O 1
ATOM 580 N N . PHE A 1 83 ? -5.403 1.833 6.209 1.00 86.94 83 PHE A N 1
ATOM 581 C CA . PHE A 1 83 ? -4.423 1.646 5.134 1.00 86.94 83 PHE A CA 1
ATOM 582 C C . PHE A 1 83 ? -4.985 1.869 3.721 1.00 86.94 83 PHE A C 1
ATOM 584 O O . PHE A 1 83 ? -4.206 1.849 2.771 1.00 86.94 83 PHE A O 1
ATOM 591 N N . LYS A 1 84 ? -6.295 2.108 3.560 1.00 85.31 84 LYS A N 1
ATOM 592 C CA . LYS A 1 84 ? -6.873 2.510 2.266 1.00 85.31 84 LYS A CA 1
ATOM 593 C C . LYS A 1 84 ? -6.280 3.829 1.770 1.00 85.31 84 LYS A C 1
ATOM 595 O O . LYS A 1 84 ? -5.790 4.627 2.566 1.00 85.31 84 LYS A O 1
ATOM 600 N N . GLU A 1 85 ? -6.392 4.085 0.468 1.00 80.06 85 GLU A N 1
ATOM 601 C CA . GLU A 1 85 ? -5.929 5.328 -0.172 1.00 80.06 85 GLU A CA 1
ATOM 602 C C . GLU A 1 85 ? -6.538 6.598 0.452 1.00 80.06 85 GLU A C 1
ATOM 604 O O . GLU A 1 85 ? -5.883 7.635 0.503 1.00 80.06 85 GLU A O 1
ATOM 609 N N . ASP A 1 86 ? -7.766 6.513 0.969 1.00 81.62 86 ASP A N 1
ATOM 610 C CA . ASP A 1 86 ? -8.475 7.567 1.707 1.00 81.62 86 ASP A CA 1
ATOM 611 C C . ASP A 1 86 ? -8.364 7.428 3.239 1.00 81.62 86 ASP A C 1
ATOM 613 O O . ASP A 1 86 ? -8.833 8.281 3.995 1.00 81.62 86 ASP A O 1
ATOM 617 N N . GLY A 1 87 ? -7.731 6.358 3.717 1.00 85.88 87 GLY A N 1
ATOM 618 C CA . GLY A 1 87 ? -7.510 6.08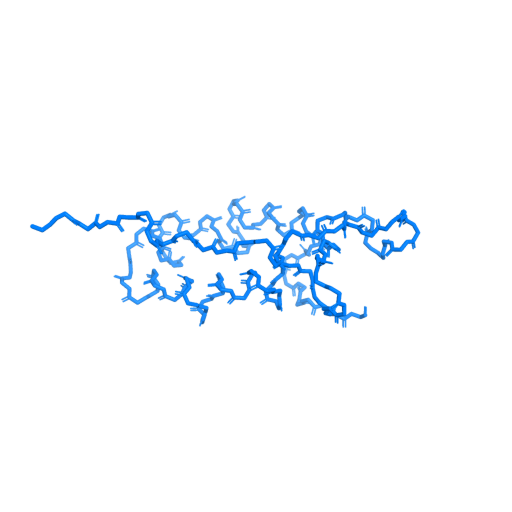9 5.130 1.00 85.88 87 GLY A CA 1
ATOM 619 C C . GLY A 1 87 ? -6.460 7.013 5.749 1.00 85.88 87 GLY A C 1
ATOM 620 O O . GLY A 1 87 ? -5.624 7.603 5.067 1.00 85.88 87 GLY A O 1
ATOM 621 N N . ALA A 1 88 ? -6.455 7.111 7.082 1.00 88.50 88 ALA A N 1
ATOM 622 C CA . ALA A 1 88 ? -5.539 7.997 7.806 1.00 88.50 88 ALA A CA 1
ATOM 623 C C . ALA A 1 88 ? -4.048 7.717 7.513 1.00 88.50 88 ALA A C 1
ATOM 625 O O . ALA A 1 88 ? -3.248 8.649 7.417 1.00 88.50 88 ALA A O 1
ATOM 626 N N . ILE A 1 89 ? -3.669 6.444 7.358 1.00 85.44 89 ILE A N 1
ATOM 627 C CA . ILE A 1 89 ? -2.289 6.026 7.075 1.00 85.44 89 ILE A CA 1
ATOM 628 C C . ILE A 1 89 ? -2.044 6.007 5.567 1.00 85.44 89 ILE A C 1
ATOM 630 O O . ILE A 1 89 ? -1.069 6.603 5.110 1.00 85.44 89 ILE A O 1
ATOM 634 N N . GLY A 1 90 ? -2.920 5.358 4.793 1.00 82.19 90 GLY A N 1
ATOM 635 C CA . GLY A 1 90 ? -2.738 5.237 3.343 1.00 82.19 90 GLY A CA 1
ATOM 636 C C . GLY A 1 90 ? -2.791 6.589 2.629 1.00 82.19 90 GLY A C 1
ATOM 637 O O . GLY A 1 90 ? -1.901 6.889 1.840 1.00 82.19 90 GLY A O 1
ATOM 638 N N . GLY A 1 91 ? -3.706 7.482 3.011 1.00 83.50 91 GLY A N 1
ATOM 639 C CA . GLY A 1 91 ? -3.756 8.854 2.495 1.00 83.50 91 GLY A CA 1
ATOM 640 C C . GLY A 1 91 ? -2.525 9.689 2.865 1.00 83.50 91 GLY A C 1
ATOM 641 O O . GLY A 1 91 ? -2.031 10.472 2.050 1.00 83.50 91 GLY A O 1
ATOM 642 N N . THR A 1 92 ? -1.962 9.483 4.063 1.00 85.44 92 THR A N 1
ATOM 643 C CA . THR A 1 92 ? -0.683 10.106 4.445 1.00 85.44 92 THR A CA 1
ATOM 644 C C . THR A 1 92 ? 0.457 9.581 3.574 1.00 85.44 92 THR A C 1
ATOM 646 O O . THR A 1 92 ? 1.271 10.375 3.104 1.00 85.44 92 THR A O 1
ATOM 649 N N . MET A 1 93 ? 0.501 8.273 3.308 1.00 79.75 93 MET A N 1
ATOM 650 C CA . MET A 1 93 ? 1.510 7.689 2.425 1.00 79.75 93 MET A CA 1
ATOM 651 C C . MET A 1 93 ? 1.357 8.143 0.982 1.00 79.75 93 MET A C 1
ATOM 653 O O . MET A 1 93 ? 2.370 8.451 0.370 1.00 79.75 93 MET A O 1
ATOM 657 N N . ASN A 1 94 ? 0.138 8.291 0.463 1.00 76.31 94 ASN A N 1
ATOM 658 C CA . ASN A 1 94 ? -0.088 8.880 -0.855 1.00 76.31 94 ASN A CA 1
ATOM 659 C C . ASN A 1 94 ? 0.481 10.299 -0.921 1.00 76.31 94 ASN A C 1
ATOM 661 O O . ASN A 1 94 ? 1.228 10.617 -1.838 1.00 76.31 94 ASN A O 1
ATOM 665 N N . LYS A 1 95 ? 0.246 11.125 0.104 1.00 77.44 95 LYS A N 1
ATOM 666 C CA . LYS A 1 95 ? 0.814 12.479 0.173 1.00 77.44 95 LYS A CA 1
ATOM 667 C C . LYS A 1 95 ? 2.344 12.482 0.245 1.00 77.44 95 LYS A C 1
ATOM 669 O O . LYS A 1 95 ? 2.980 13.301 -0.413 1.00 77.44 95 LYS A O 1
ATOM 674 N N . VAL A 1 96 ? 2.935 11.590 1.042 1.00 75.38 96 VAL A N 1
ATOM 675 C CA . VAL A 1 96 ? 4.398 11.448 1.163 1.00 75.38 96 VAL A CA 1
ATOM 676 C C . VAL A 1 96 ? 5.005 10.918 -0.128 1.00 75.38 96 VAL A C 1
ATOM 678 O O . VAL A 1 96 ? 6.076 11.369 -0.510 1.00 75.38 96 VAL A O 1
ATOM 681 N N . LEU A 1 97 ? 4.325 9.998 -0.807 1.00 70.5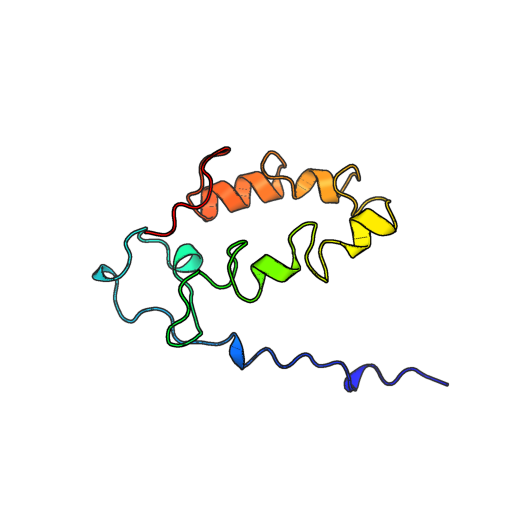0 97 LEU A N 1
ATOM 682 C CA . LEU A 1 97 ? 4.673 9.482 -2.125 1.00 70.50 97 LEU A CA 1
ATOM 683 C C . LEU A 1 97 ? 4.160 10.386 -3.250 1.00 70.50 97 LEU A C 1
ATOM 685 O O . LEU A 1 97 ? 4.086 9.923 -4.377 1.00 70.50 97 LEU A O 1
ATOM 689 N N . GLY A 1 98 ? 3.770 11.637 -2.991 1.00 66.12 98 GLY A N 1
ATOM 690 C CA . GLY A 1 98 ? 3.376 12.584 -4.038 1.00 66.12 98 GLY A CA 1
ATOM 691 C C . GLY A 1 98 ? 2.252 12.112 -4.974 1.00 66.12 98 GLY A C 1
ATOM 692 O O . GLY A 1 98 ? 2.142 12.633 -6.078 1.00 66.12 98 GLY A O 1
ATOM 693 N N . HIS A 1 99 ? 1.449 11.127 -4.572 1.00 62.56 99 HIS A N 1
ATOM 694 C CA . HIS A 1 99 ? 0.266 10.672 -5.292 1.00 62.56 99 HIS A CA 1
ATOM 695 C C . HIS A 1 99 ? -0.940 11.457 -4.770 1.00 62.56 99 HIS A C 1
ATOM 697 O O . HIS A 1 99 ? -1.245 11.433 -3.574 1.00 62.56 99 HIS A O 1
ATOM 703 N N . THR A 1 100 ? -1.648 12.158 -5.650 1.00 53.84 100 THR A N 1
ATOM 704 C CA . THR A 1 100 ? -2.956 12.727 -5.309 1.00 53.84 100 THR A CA 1
ATOM 705 C C . THR A 1 100 ? -3.975 11.580 -5.244 1.00 53.84 100 THR A C 1
ATOM 707 O O . THR A 1 100 ? -3.867 10.645 -6.041 1.00 53.84 100 THR A O 1
ATOM 710 N N . PRO A 1 101 ? -4.954 11.581 -4.315 1.00 45.75 101 PRO A N 1
ATOM 711 C CA . PRO A 1 101 ? -6.019 10.577 -4.323 1.00 45.75 101 PRO A CA 1
ATOM 712 C C . PRO A 1 101 ? -6.685 10.524 -5.709 1.00 45.75 101 PRO A C 1
ATOM 714 O O . PRO A 1 101 ? -7.259 11.519 -6.145 1.00 45.75 101 PRO A O 1
ATOM 717 N N . GLY A 1 102 ? -6.562 9.393 -6.413 1.00 50.31 102 GLY A N 1
ATOM 718 C CA . GLY A 1 102 ? -7.079 9.205 -7.776 1.00 50.31 102 GLY A CA 1
ATOM 719 C C . GLY A 1 102 ? -6.048 9.255 -8.913 1.00 50.31 102 GLY A C 1
ATOM 720 O O . GLY A 1 102 ? -6.380 8.840 -10.025 1.00 50.31 102 GLY A O 1
ATOM 721 N N . ASP A 1 103 ? -4.803 9.674 -8.668 1.00 46.84 103 ASP A N 1
ATOM 722 C CA . ASP A 1 103 ? -3.751 9.590 -9.687 1.00 46.84 103 ASP A CA 1
ATOM 723 C C . ASP A 1 103 ? -3.219 8.155 -9.765 1.00 46.84 103 ASP A C 1
ATOM 725 O O . ASP A 1 103 ? -2.425 7.699 -8.939 1.00 46.84 103 ASP A O 1
ATOM 729 N N . LYS A 1 104 ? -3.667 7.416 -10.788 1.0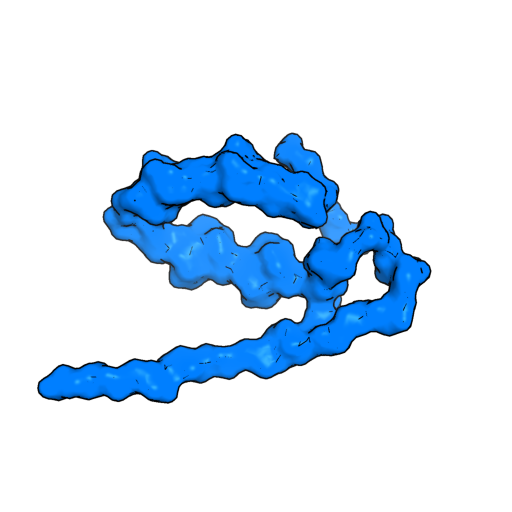0 42.28 104 LYS A N 1
ATOM 730 C CA . LYS A 1 104 ? -3.030 6.158 -11.198 1.00 42.28 104 LYS A CA 1
ATOM 731 C C . LYS A 1 104 ? -1.538 6.442 -11.435 1.00 42.28 104 LYS A C 1
ATOM 733 O O . LYS A 1 104 ? -1.244 7.429 -12.108 1.00 42.28 104 LYS A O 1
ATOM 738 N N . PRO A 1 105 ? -0.604 5.589 -10.966 1.00 43.50 105 PRO A N 1
ATOM 739 C CA . PRO A 1 105 ? 0.823 5.783 -11.207 1.00 43.50 105 PRO A CA 1
ATOM 740 C C . PRO A 1 105 ? 1.077 5.924 -12.712 1.00 43.50 105 PRO A C 1
ATOM 742 O O . PRO A 1 105 ? 0.963 4.960 -13.472 1.00 43.50 105 PRO A O 1
ATOM 745 N N . THR A 1 106 ? 1.381 7.140 -13.162 1.00 39.56 106 THR A N 1
ATOM 746 C CA . THR A 1 106 ? 1.917 7.374 -14.499 1.00 39.56 106 THR A CA 1
ATOM 747 C C . THR A 1 106 ? 3.409 7.117 -14.408 1.00 39.56 106 THR A C 1
ATOM 749 O O . THR A 1 106 ? 4.177 7.984 -13.998 1.00 39.56 106 THR A O 1
ATOM 752 N N . ASN A 1 107 ? 3.807 5.889 -14.726 1.00 35.69 107 ASN A N 1
ATOM 753 C CA . ASN A 1 107 ? 5.204 5.574 -14.969 1.00 35.69 107 ASN A CA 1
ATOM 754 C C . ASN A 1 107 ? 5.595 6.250 -16.296 1.00 35.69 107 ASN A C 1
ATOM 756 O O . ASN A 1 107 ? 5.099 5.845 -17.350 1.00 35.69 107 ASN A O 1
ATOM 760 N N . GLY A 1 108 ? 6.373 7.329 -16.221 1.00 36.53 108 GLY A N 1
ATOM 761 C CA . GLY A 1 108 ? 6.965 8.031 -17.361 1.00 36.53 108 GLY A CA 1
ATOM 762 C C . GLY A 1 108 ? 8.468 7.851 -17.341 1.00 36.53 108 GLY A C 1
ATOM 763 O O . GLY A 1 108 ? 9.061 8.231 -16.309 1.00 36.53 108 GLY A O 1
#

Radius of gyration: 16.26 Å; chains: 1; bounding box: 37×46×35 Å